Protein AF-M4XFZ7-F1 (afdb_monomer_lite)

Secondary structure (DSSP, 8-state):
-TTT-TT-SS-SPPPHHHHHHHHHHHHSGGGTT--S-----STT-S--S--

Sequence (51 aa):
MRRERPSSIIQRLAEVDEVAALVTYVASPYSSATTGAALRVDGGVVDSLAI

Structure (mmCIF, N/CA/C/O backbone):
data_AF-M4XFZ7-F1
#
_entry.id   AF-M4XFZ7-F1
#
loop_
_atom_site.group_PDB
_atom_site.id
_atom_site.type_symbol
_atom_site.label_atom_id
_atom_site.label_alt_id
_atom_site.label_comp_id
_atom_site.label_asym_id
_atom_site.label_entity_id
_atom_site.label_seq_id
_atom_site.pdbx_PDB_ins_code
_atom_site.Cartn_x
_atom_site.Cartn_y
_atom_site.Cartn_z
_atom_site.occupancy
_atom_site.B_iso_or_equiv
_atom_site.auth_seq_id
_atom_site.auth_comp_id
_atom_site.auth_asym_id
_atom_site.auth_atom_id
_atom_site.pdbx_PDB_model_num
ATOM 1 N N . MET A 1 1 ? 3.594 -4.334 -22.674 1.00 82.56 1 MET A N 1
ATOM 2 C CA . MET A 1 1 ? 4.262 -3.632 -21.554 1.00 82.56 1 MET A CA 1
ATOM 3 C C . MET A 1 1 ? 5.593 -2.993 -21.925 1.00 82.56 1 MET A C 1
ATOM 5 O O . MET A 1 1 ? 5.628 -1.779 -21.991 1.00 82.56 1 MET A O 1
ATOM 9 N N . ARG A 1 2 ? 6.648 -3.741 -22.272 1.00 82.56 2 ARG A N 1
ATOM 10 C CA . ARG A 1 2 ? 7.980 -3.168 -22.572 1.00 82.56 2 ARG A CA 1
ATOM 11 C C . ARG A 1 2 ? 8.013 -2.036 -23.613 1.00 82.56 2 ARG A C 1
ATOM 13 O O . ARG A 1 2 ? 8.839 -1.144 -23.506 1.00 82.56 2 ARG A O 1
ATOM 20 N N . ARG A 1 3 ? 7.119 -2.069 -24.607 1.00 90.12 3 ARG A N 1
ATOM 21 C CA . ARG A 1 3 ? 6.991 -1.019 -25.634 1.00 90.12 3 ARG A CA 1
ATOM 22 C C . ARG A 1 3 ? 6.096 0.153 -25.212 1.00 90.12 3 ARG A C 1
ATOM 24 O O . ARG A 1 3 ? 6.368 1.281 -25.586 1.00 90.12 3 ARG A O 1
ATOM 31 N N . GLU A 1 4 ? 5.026 -0.121 -24.473 1.00 91.94 4 GLU A N 1
ATOM 32 C CA . GLU A 1 4 ? 3.989 0.869 -24.132 1.00 91.94 4 GLU A CA 1
ATOM 33 C C . GLU A 1 4 ? 4.271 1.594 -22.812 1.00 91.94 4 GLU A C 1
ATOM 35 O O . GLU A 1 4 ? 3.958 2.768 -22.662 1.00 91.94 4 GLU A O 1
ATOM 40 N N . ARG A 1 5 ? 4.862 0.885 -21.847 1.00 91.44 5 ARG A N 1
ATOM 41 C CA . ARG A 1 5 ? 5.241 1.365 -20.514 1.00 91.44 5 ARG A CA 1
ATOM 42 C C . ARG A 1 5 ? 6.640 0.843 -20.174 1.00 91.44 5 ARG A C 1
ATOM 44 O O . ARG A 1 5 ? 6.777 -0.019 -19.304 1.00 91.44 5 ARG A O 1
ATOM 51 N N . PRO A 1 6 ? 7.678 1.308 -20.893 1.00 93.06 6 PRO A N 1
ATOM 52 C CA . PRO A 1 6 ? 9.046 0.822 -20.718 1.00 93.06 6 PRO A CA 1
ATOM 53 C C . PRO A 1 6 ? 9.582 1.038 -19.299 1.00 93.06 6 PRO A C 1
ATOM 55 O O . PRO A 1 6 ? 10.385 0.228 -18.852 1.00 93.06 6 PRO A O 1
ATOM 58 N N . SER A 1 7 ? 9.105 2.067 -18.586 1.00 94.31 7 SER A N 1
ATOM 59 C CA . SER A 1 7 ? 9.490 2.346 -17.197 1.00 94.31 7 SER A CA 1
ATOM 60 C C . SER A 1 7 ? 8.884 1.386 -16.172 1.00 94.31 7 SER A C 1
ATOM 62 O O . SER A 1 7 ? 9.383 1.321 -15.060 1.00 94.31 7 SER A O 1
ATOM 64 N N . SER A 1 8 ? 7.842 0.616 -16.515 1.00 95.19 8 SER A N 1
ATOM 65 C CA . SER A 1 8 ? 7.242 -0.350 -15.586 1.00 95.19 8 SER A CA 1
ATOM 66 C C . SER A 1 8 ? 8.289 -1.352 -15.102 1.00 95.19 8 SER A C 1
ATOM 68 O O . SER A 1 8 ? 8.902 -2.046 -15.906 1.00 95.19 8 SER A O 1
ATOM 70 N N . ILE A 1 9 ? 8.463 -1.504 -13.795 1.00 95.31 9 ILE A N 1
ATOM 71 C CA . ILE A 1 9 ? 9.426 -2.471 -13.256 1.00 95.31 9 ILE A CA 1
ATOM 72 C C . ILE A 1 9 ? 8.859 -3.891 -13.350 1.00 95.31 9 ILE A C 1
ATOM 74 O O . ILE A 1 9 ? 9.557 -4.816 -13.761 1.00 95.31 9 ILE A O 1
ATOM 78 N N . ILE A 1 10 ? 7.571 -4.068 -13.037 1.00 95.62 10 ILE A N 1
ATOM 79 C CA . ILE A 1 10 ? 6.933 -5.396 -12.997 1.00 95.62 10 ILE A CA 1
ATOM 80 C C . ILE A 1 10 ? 6.619 -5.974 -14.387 1.00 95.62 10 ILE A C 1
ATOM 82 O O . ILE A 1 10 ? 6.310 -7.155 -14.501 1.00 95.62 10 ILE A O 1
ATOM 86 N N . GLN A 1 11 ? 6.693 -5.156 -15.446 1.00 95.75 11 GLN A N 1
ATOM 87 C CA . GLN A 1 11 ? 6.566 -5.561 -16.857 1.00 95.75 11 GLN A CA 1
ATOM 88 C C . GLN A 1 11 ? 5.292 -6.34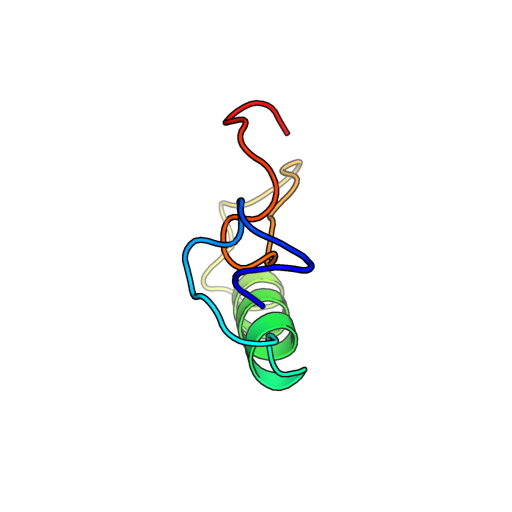8 -17.222 1.00 95.75 11 GLN A C 1
ATOM 90 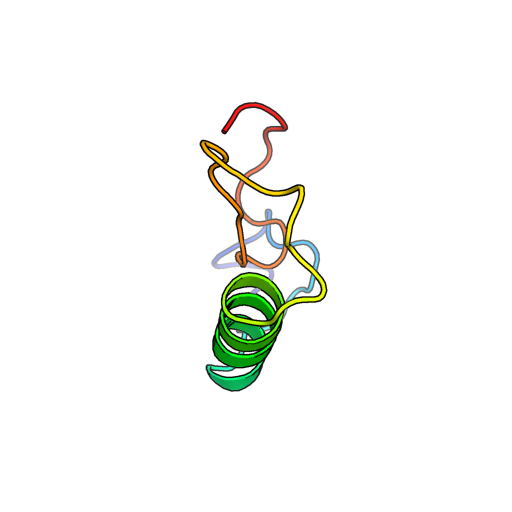O O . GLN A 1 11 ? 5.219 -6.992 -18.270 1.00 95.75 11 GLN A O 1
ATOM 95 N N . ARG A 1 12 ? 4.237 -6.203 -16.426 1.00 95.50 12 ARG A N 1
ATOM 96 C CA . ARG A 1 12 ? 2.885 -6.701 -16.696 1.00 95.50 12 ARG A CA 1
ATOM 97 C C . ARG A 1 12 ? 1.860 -5.691 -16.205 1.00 95.50 12 ARG A C 1
ATOM 99 O O . ARG A 1 12 ? 2.195 -4.822 -15.403 1.00 95.50 12 ARG A O 1
ATOM 106 N N . LEU A 1 13 ? 0.625 -5.809 -16.682 1.00 94.94 13 LEU A N 1
ATOM 107 C CA . LEU A 1 13 ? -0.482 -5.059 -16.099 1.00 94.94 13 LEU A CA 1
ATOM 108 C C . LEU A 1 13 ? -0.661 -5.476 -14.633 1.00 94.94 13 LEU A C 1
ATOM 110 O O . LEU A 1 13 ? -0.456 -6.642 -14.281 1.00 94.94 13 LEU A O 1
ATOM 1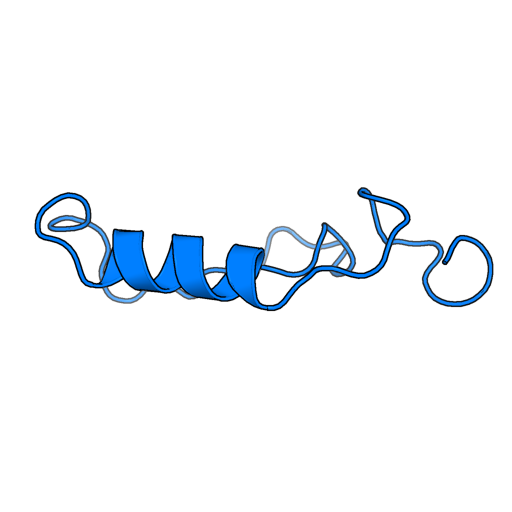14 N N . ALA A 1 14 ? -0.969 -4.491 -13.794 1.00 95.06 14 ALA A N 1
ATOM 115 C CA . ALA A 1 14 ? -1.371 -4.740 -12.422 1.00 95.06 14 ALA A CA 1
ATOM 116 C C . ALA A 1 14 ? -2.841 -5.167 -12.403 1.00 95.06 14 ALA A C 1
ATOM 118 O O . ALA A 1 14 ? -3.648 -4.633 -13.170 1.00 95.06 14 ALA A O 1
ATOM 119 N N . GLU A 1 15 ? -3.169 -6.100 -11.522 1.00 97.31 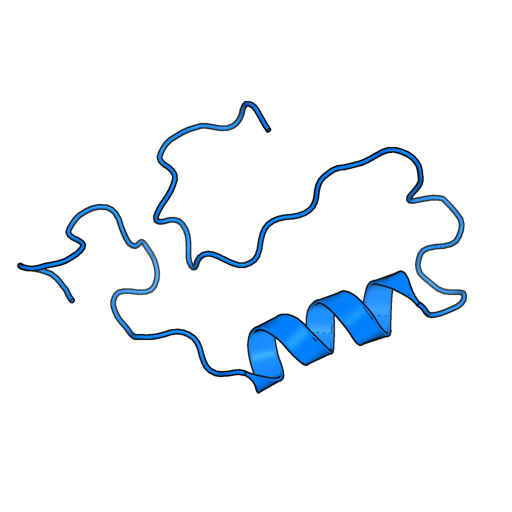15 GLU A N 1
ATOM 120 C CA . GLU A 1 15 ? -4.538 -6.554 -11.299 1.00 97.31 15 GLU A CA 1
ATOM 121 C C . GLU A 1 15 ? -5.212 -5.723 -10.202 1.00 97.31 15 GLU A C 1
ATOM 123 O O . GLU A 1 15 ? -4.555 -5.142 -9.333 1.00 97.31 15 GLU A O 1
ATOM 128 N N . VAL A 1 16 ? -6.547 -5.680 -10.216 1.00 98.19 16 VAL A N 1
ATOM 129 C CA . VAL A 1 16 ? -7.336 -4.923 -9.224 1.00 98.19 16 VAL A CA 1
ATOM 130 C C . VAL A 1 16 ? -7.037 -5.391 -7.797 1.00 98.19 16 VAL A C 1
ATOM 132 O O . VAL A 1 16 ? -6.962 -4.570 -6.880 1.00 98.19 16 VAL A O 1
ATOM 135 N N . ASP A 1 17 ? -6.786 -6.687 -7.621 1.00 98.50 17 ASP A N 1
ATOM 136 C CA . ASP A 1 17 ? -6.482 -7.291 -6.323 1.00 98.50 17 ASP A CA 1
ATOM 137 C C . ASP A 1 17 ? -5.199 -6.732 -5.692 1.00 98.50 17 ASP A C 1
ATOM 139 O O . ASP A 1 17 ? -5.103 -6.636 -4.470 1.00 98.50 17 ASP A O 1
ATOM 143 N N . GLU A 1 18 ? -4.228 -6.289 -6.497 1.00 98.25 18 GLU A N 1
ATOM 144 C CA . GLU A 1 18 ? -2.988 -5.687 -5.990 1.00 98.25 18 GLU A CA 1
ATOM 145 C C . GLU A 1 18 ? -3.253 -4.309 -5.366 1.00 98.25 18 GLU A C 1
ATOM 147 O O . GLU A 1 18 ? -2.676 -3.962 -4.333 1.00 98.25 18 GLU A O 1
ATOM 152 N N . VAL A 1 19 ? -4.180 -3.538 -5.944 1.00 98.12 19 VAL A N 1
ATOM 153 C CA . VAL A 1 19 ? -4.646 -2.269 -5.366 1.00 98.12 19 VAL A CA 1
ATOM 154 C C . VAL A 1 19 ? -5.491 -2.537 -4.120 1.00 98.12 19 VAL A C 1
ATOM 156 O O . VAL A 1 19 ? -5.287 -1.902 -3.082 1.00 98.12 19 VAL A O 1
ATOM 159 N N . ALA A 1 20 ? -6.409 -3.505 -4.195 1.00 98.62 20 ALA A N 1
ATOM 160 C CA . ALA A 1 20 ? -7.290 -3.868 -3.089 1.00 98.62 20 ALA A CA 1
ATOM 161 C C . ALA A 1 20 ? -6.511 -4.369 -1.864 1.00 98.62 20 ALA A C 1
ATOM 163 O O . ALA A 1 20 ? -6.873 -4.040 -0.733 1.00 98.62 20 ALA A O 1
ATOM 164 N N . ALA A 1 21 ? -5.418 -5.106 -2.069 1.00 98.62 21 ALA A N 1
ATOM 165 C CA . ALA A 1 21 ? -4.548 -5.568 -0.994 1.00 98.62 21 ALA A CA 1
ATOM 166 C C . ALA A 1 21 ? -3.928 -4.398 -0.213 1.00 98.62 21 ALA A C 1
ATOM 168 O O . ALA A 1 21 ? -3.998 -4.390 1.019 1.00 98.62 21 ALA A O 1
ATOM 169 N N . LEU A 1 22 ? -3.387 -3.379 -0.902 1.00 98.44 22 LEU A N 1
ATOM 170 C CA . LEU A 1 22 ? -2.857 -2.194 -0.219 1.00 98.44 22 LEU A CA 1
ATOM 171 C C . LEU A 1 22 ? -3.967 -1.449 0.527 1.00 98.44 22 LEU A C 1
ATOM 173 O O . LEU A 1 22 ? -3.778 -1.093 1.687 1.00 98.44 22 LEU A O 1
ATOM 177 N N . VAL A 1 23 ? -5.123 -1.234 -0.106 1.00 98.44 23 VAL A N 1
ATOM 178 C CA . VAL A 1 23 ? -6.267 -0.567 0.539 1.00 98.44 23 VAL A CA 1
ATOM 179 C C . VAL A 1 23 ? -6.695 -1.320 1.797 1.00 98.44 23 VAL A C 1
ATOM 181 O O . VAL A 1 23 ? -6.897 -0.702 2.838 1.00 98.44 23 VAL A O 1
ATOM 184 N N . THR A 1 24 ? -6.774 -2.648 1.728 1.00 98.62 24 THR A N 1
ATOM 185 C CA . THR A 1 24 ? -7.136 -3.505 2.865 1.00 98.62 24 THR A CA 1
ATOM 186 C C . THR A 1 24 ? -6.130 -3.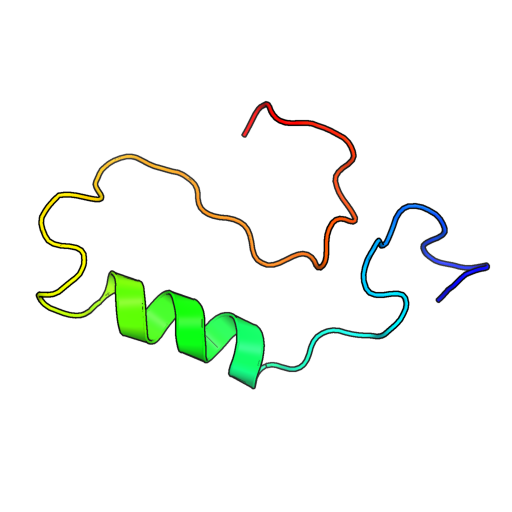364 4.001 1.00 98.62 24 THR A C 1
ATOM 188 O O . THR A 1 24 ? -6.528 -3.193 5.152 1.00 98.62 24 THR A O 1
ATOM 191 N N . TYR A 1 25 ? -4.831 -3.376 3.690 1.00 98.44 25 TYR A N 1
ATOM 192 C CA . TYR A 1 25 ? -3.784 -3.127 4.679 1.00 98.44 25 TYR A CA 1
ATOM 193 C C . TYR A 1 25 ? -3.934 -1.740 5.320 1.00 98.44 25 TYR A C 1
ATOM 195 O O . TYR A 1 25 ? -3.956 -1.632 6.545 1.00 98.44 25 TYR A O 1
ATOM 203 N N . VAL A 1 26 ? -4.105 -0.692 4.510 1.00 98.12 26 VAL A N 1
ATOM 204 C CA . VAL A 1 26 ? -4.218 0.699 4.978 1.00 98.12 26 VAL A CA 1
ATOM 205 C C . VAL A 1 26 ? -5.490 0.938 5.795 1.00 98.12 26 VAL A C 1
ATOM 207 O O . VAL A 1 26 ? -5.448 1.718 6.739 1.00 98.12 26 VAL A O 1
ATOM 210 N N . ALA A 1 27 ? -6.598 0.265 5.487 1.00 98.31 27 ALA A N 1
ATOM 211 C CA . ALA A 1 27 ? -7.843 0.355 6.251 1.00 98.31 27 ALA A CA 1
ATOM 212 C C . ALA A 1 27 ? -7.831 -0.474 7.551 1.00 98.31 27 ALA A C 1
ATOM 214 O O . ALA A 1 27 ? -8.741 -0.351 8.372 1.00 98.31 27 ALA A O 1
ATOM 215 N N . SER A 1 28 ? -6.838 -1.347 7.733 1.00 98.56 28 SER A N 1
ATOM 216 C CA . SER A 1 28 ? -6.746 -2.233 8.894 1.00 98.56 28 SER A CA 1
ATOM 217 C C . SER A 1 28 ? -6.096 -1.553 10.109 1.00 98.56 28 SER A C 1
ATOM 219 O O . SER A 1 28 ? -5.405 -0.549 9.967 1.00 98.56 28 SER A O 1
ATOM 221 N N . PRO A 1 29 ? -6.199 -2.136 11.318 1.00 98.25 29 PRO A N 1
ATOM 222 C CA . PRO A 1 29 ? -5.439 -1.664 12.478 1.00 98.25 29 PRO A CA 1
ATOM 223 C C . PRO A 1 29 ? -3.912 -1.765 12.323 1.00 98.25 29 PRO A C 1
ATOM 225 O O . PRO A 1 29 ? -3.184 -1.134 13.087 1.00 98.25 29 PRO A O 1
ATOM 228 N N . TYR A 1 30 ? -3.403 -2.551 11.366 1.00 98.44 30 TYR A N 1
ATOM 229 C CA . TYR A 1 30 ? -1.962 -2.755 11.178 1.00 98.44 30 TYR A CA 1
ATOM 230 C C . TYR A 1 30 ? -1.243 -1.526 10.606 1.00 98.44 30 TYR A C 1
ATOM 232 O O . TYR A 1 30 ? -0.026 -1.417 10.726 1.00 98.44 30 TYR A O 1
ATOM 240 N N . SER A 1 31 ? -1.984 -0.581 10.027 1.00 98.19 31 SER A N 1
ATOM 241 C CA . SER A 1 31 ? -1.477 0.676 9.471 1.00 98.19 31 SER A CA 1
ATOM 242 C C . SER A 1 31 ? -1.645 1.862 10.432 1.00 98.19 31 SER A C 1
ATOM 244 O O . SER A 1 31 ? -1.611 3.010 9.996 1.00 98.19 31 SER A O 1
ATOM 246 N N . SER A 1 32 ? -1.814 1.635 11.741 1.00 98.12 32 SER A N 1
ATOM 247 C CA . SER A 1 32 ? -2.182 2.688 12.708 1.00 98.12 32 SER A CA 1
ATOM 248 C C . SER A 1 32 ? -1.223 3.888 12.767 1.00 98.12 32 SER A C 1
ATOM 250 O O . SER A 1 32 ? -1.609 4.958 13.230 1.00 98.12 32 SER A O 1
ATOM 252 N N . ALA A 1 33 ? 0.025 3.723 12.319 1.00 98.19 33 ALA A N 1
ATOM 253 C CA . ALA A 1 33 ? 1.031 4.785 12.239 1.00 98.19 33 ALA A CA 1
ATOM 254 C C . ALA A 1 33 ? 1.175 5.408 10.833 1.00 98.19 33 ALA A C 1
ATOM 256 O O . ALA A 1 33 ? 2.008 6.288 10.627 1.00 98.19 33 ALA A O 1
ATOM 257 N N . THR A 1 34 ? 0.394 4.963 9.850 1.00 97.06 34 THR A N 1
ATOM 258 C CA . THR A 1 34 ? 0.417 5.465 8.474 1.00 97.06 34 THR A CA 1
ATOM 259 C C . THR A 1 34 ? -0.693 6.496 8.290 1.00 97.06 34 THR A C 1
ATOM 261 O O . THR A 1 34 ? -1.860 6.156 8.135 1.00 97.06 34 THR A O 1
ATOM 264 N N . THR A 1 35 ? -0.331 7.778 8.303 1.00 96.62 35 THR A N 1
ATOM 265 C CA . THR A 1 35 ? -1.270 8.897 8.130 1.00 96.62 35 THR A CA 1
ATOM 266 C C . THR A 1 35 ? -0.636 10.021 7.315 1.00 96.62 35 THR A C 1
ATOM 268 O O . THR A 1 35 ? 0.583 10.183 7.328 1.00 96.62 35 THR A O 1
ATOM 271 N N . GLY A 1 36 ? -1.451 10.775 6.570 1.00 95.94 36 GLY A N 1
ATOM 272 C CA . GLY A 1 36 ? -1.000 11.918 5.763 1.00 95.94 36 GLY A CA 1
ATOM 273 C C . GLY A 1 36 ? -0.068 11.576 4.593 1.00 95.94 36 GLY A C 1
ATOM 274 O O . GLY A 1 36 ? 0.520 12.479 4.008 1.00 95.94 36 GLY A O 1
ATOM 275 N N . ALA A 1 37 ? 0.080 10.293 4.254 1.00 94.94 37 ALA A N 1
ATOM 276 C CA . ALA A 1 37 ? 0.966 9.824 3.195 1.00 94.94 37 ALA A CA 1
ATOM 277 C C . ALA A 1 37 ? 0.196 9.518 1.904 1.00 94.94 37 ALA A C 1
ATOM 279 O O . ALA A 1 37 ? -0.921 9.002 1.939 1.00 94.94 37 ALA A O 1
ATOM 280 N N . ALA A 1 38 ? 0.836 9.762 0.763 1.00 94.81 38 ALA A N 1
ATOM 281 C CA . ALA A 1 38 ? 0.402 9.237 -0.522 1.00 94.81 38 ALA A CA 1
ATOM 282 C C . ALA A 1 38 ? 1.127 7.908 -0.786 1.00 94.81 38 ALA A C 1
ATOM 284 O O . ALA A 1 38 ? 2.353 7.852 -0.786 1.00 94.81 38 ALA A O 1
ATOM 285 N N . LEU A 1 39 ? 0.374 6.824 -0.977 1.00 94.88 39 LEU A N 1
ATOM 286 C CA . LEU A 1 39 ? 0.911 5.479 -1.207 1.00 94.88 39 LEU A CA 1
ATOM 287 C C . LEU A 1 39 ? 0.593 5.048 -2.639 1.00 94.88 39 LEU A C 1
ATOM 289 O O . LEU A 1 39 ? -0.536 5.221 -3.098 1.00 94.88 39 LEU A O 1
ATOM 293 N N . ARG A 1 40 ? 1.576 4.491 -3.354 1.00 93.75 40 ARG A N 1
ATOM 294 C CA . ARG A 1 40 ? 1.426 4.131 -4.773 1.00 93.75 40 ARG A CA 1
ATOM 295 C C . ARG A 1 40 ? 1.335 2.625 -4.987 1.00 93.75 40 ARG A C 1
ATOM 297 O O . ARG A 1 40 ? 2.052 1.858 -4.352 1.00 93.75 40 ARG A O 1
ATOM 304 N N . VAL A 1 41 ? 0.513 2.239 -5.962 1.00 96.44 41 VAL A N 1
ATOM 305 C CA . VAL A 1 41 ? 0.428 0.883 -6.528 1.00 96.44 41 VAL A CA 1
ATOM 306 C C . VAL A 1 41 ? 0.445 1.011 -8.047 1.00 96.44 41 VAL A C 1
ATOM 308 O O . VAL A 1 41 ? -0.593 1.019 -8.700 1.00 96.44 41 VAL A O 1
ATOM 311 N N . ASP A 1 42 ? 1.630 1.207 -8.618 1.00 94.56 42 ASP A N 1
ATOM 312 C CA . ASP A 1 42 ? 1.798 1.503 -10.047 1.00 94.56 42 ASP A CA 1
ATOM 313 C C . ASP A 1 42 ? 2.717 0.511 -10.776 1.00 94.56 42 ASP A C 1
ATOM 315 O O . ASP A 1 42 ? 2.934 0.635 -11.982 1.00 94.56 42 ASP A O 1
ATOM 319 N N . GLY A 1 43 ? 3.277 -0.468 -10.061 1.00 94.62 43 GLY A N 1
ATOM 320 C CA . GLY A 1 43 ? 4.244 -1.406 -10.625 1.00 94.62 43 GLY A CA 1
ATOM 321 C C . GLY A 1 43 ? 5.567 -0.750 -11.035 1.00 94.62 43 GLY A C 1
ATOM 322 O O . GLY A 1 43 ? 6.250 -1.270 -11.924 1.00 94.62 43 GLY A O 1
ATOM 323 N N . GLY A 1 44 ? 5.910 0.391 -10.427 1.00 94.38 44 GLY A N 1
ATOM 324 C CA . GLY A 1 44 ? 7.149 1.130 -10.666 1.00 94.38 44 GLY A CA 1
ATOM 325 C C . GLY A 1 44 ? 7.151 1.948 -11.954 1.00 94.38 44 GLY A C 1
ATOM 326 O O . GLY A 1 44 ? 8.211 2.174 -12.516 1.00 94.38 44 GLY A O 1
ATOM 327 N N . VAL A 1 45 ? 5.984 2.341 -12.472 1.00 94.31 45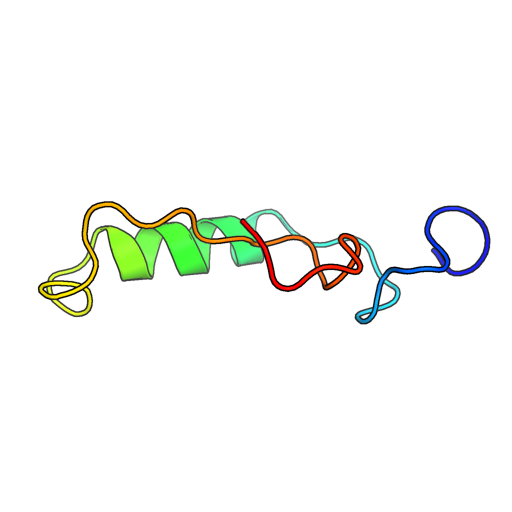 VAL A N 1
ATOM 328 C CA . VAL A 1 45 ? 5.894 3.148 -13.703 1.00 94.31 45 VAL A CA 1
ATOM 329 C C . VAL A 1 45 ? 6.388 4.579 -13.477 1.00 94.31 45 VAL A C 1
ATOM 331 O O . VAL A 1 45 ? 6.980 5.159 -14.394 1.00 94.31 45 VAL A O 1
ATOM 334 N N . VAL A 1 46 ? 6.149 5.148 -12.291 1.00 93.50 46 VAL A N 1
ATOM 335 C CA . VAL A 1 46 ? 6.659 6.465 -11.900 1.00 93.50 46 VAL A CA 1
ATOM 336 C C . VAL A 1 46 ? 8.118 6.337 -11.465 1.00 93.50 46 VAL A C 1
ATOM 338 O O . VAL A 1 46 ? 8.415 5.849 -10.376 1.00 93.50 46 VAL A O 1
ATOM 341 N N . ASP A 1 47 ? 9.024 6.839 -12.303 1.00 90.50 47 ASP A N 1
ATOM 342 C CA . ASP A 1 47 ? 10.472 6.858 -12.055 1.00 90.50 47 ASP A CA 1
ATOM 343 C C . ASP A 1 47 ? 10.877 8.043 -11.157 1.00 90.50 47 ASP A C 1
ATOM 345 O O . ASP A 1 47 ? 11.630 8.940 -11.533 1.00 90.50 47 ASP A O 1
ATOM 349 N N . SER A 1 48 ? 10.256 8.121 -9.979 1.00 90.50 48 SER A N 1
ATOM 350 C CA . SER A 1 48 ? 10.554 9.135 -8.970 1.00 90.50 48 SER A CA 1
ATOM 351 C C . SER A 1 48 ? 10.162 8.663 -7.577 1.00 90.50 48 SER A C 1
ATOM 353 O O . SER A 1 48 ? 9.074 8.122 -7.350 1.00 90.50 48 SER A O 1
ATOM 355 N N . LEU A 1 49 ? 11.033 8.960 -6.614 1.00 84.06 49 LEU A N 1
ATOM 356 C CA . LEU A 1 49 ? 10.774 8.752 -5.190 1.00 84.06 49 LEU A CA 1
ATOM 357 C C . LEU A 1 49 ? 9.911 9.862 -4.569 1.00 84.06 49 LEU A C 1
ATOM 359 O O . LEU A 1 49 ? 9.371 9.665 -3.487 1.00 84.06 49 LEU A O 1
ATOM 363 N N . ALA A 1 50 ? 9.753 11.007 -5.239 1.00 81.31 50 ALA A N 1
ATOM 364 C CA . ALA A 1 50 ? 8.911 12.099 -4.754 1.00 81.31 50 ALA A CA 1
ATOM 365 C C . ALA A 1 50 ? 7.439 11.818 -5.075 1.00 81.31 50 ALA A C 1
ATOM 367 O O . ALA A 1 50 ? 7.095 11.683 -6.251 1.00 81.31 50 ALA A O 1
ATOM 368 N N . ILE A 1 51 ? 6.594 11.705 -4.046 1.00 70.00 51 ILE A N 1
ATOM 369 C CA . ILE A 1 51 ? 5.134 11.520 -4.140 1.00 70.00 51 ILE A CA 1
ATOM 370 C C . ILE A 1 51 ? 4.428 12.846 -3.878 1.00 70.00 51 ILE A C 1
ATOM 372 O O . ILE A 1 51 ? 4.893 13.572 -2.972 1.00 70.00 51 ILE A O 1
#

pLDDT: mean 94.38, std 5.49, range [70.0, 98.62]

Foldseek 3Di:
DCVPQVQQQQPDDDDPVQVVVVVVCCPDVVVVVPPPDDDDDDNRSDVDPPD

Radius of gyration: 13.06 Å; chains: 1; bounding box: 19×19×38 Å